Protein AF-A0A2R6CMD4-F1 (afdb_monomer)

Radius of gyration: 15.52 Å; Cα contacts (8 Å, |Δi|>4): 178; chains: 1; bounding box: 36×30×46 Å

Secondary structure (DSSP, 8-state):
--------TT-SSPPP-EEEEETTS-EESS--SS-TTSPPEEEEEEGGGS--EEEEEEEESSPPTTS-SSEEEEEEEEEETTEEEEEEEE-S-S---TT-B-

Solvent-accessible surface area (backbone atoms only — not comparable to full-atom values): 6457 Å² total; per-residue (Å²): 141,79,85,78,88,72,74,70,95,86,61,96,78,64,81,75,64,46,27,27,31,21,74,80,66,52,62,38,56,71,64,59,86,56,38,100,86,71,30,52,71,67,47,78,42,64,48,81,84,48,74,23,32,27,73,43,71,52,72,44,81,79,56,60,92,93,51,69,73,71,35,27,36,34,36,31,40,34,77,55,99,89,39,78,38,55,48,79,47,76,50,96,60,80,90,76,56,73,68,41,77,89

Foldseek 3Di:
DDDDPDDDPDPPDDDFQKWWQFPVRDIEPPDDCADPVRTGTDDIDRCVVFKWFFQDKDWCQPDDPPDDPRWIKTWTWTQDPNDTYIDIDTDPDPPDDGGDID

Nearest PDB structures (foldseek):
  7pyt-assembly1_A  TM=7.918E-01  e=1.110E-02  Geobacter metallireducens GS-15
  3irb-assembly2_B  TM=6.146E-01  e=6.691E-02  Saccharolobus solfataricus
  3irb-assembly1_A  TM=5.555E-01  e=8.375E-02  Saccharolobus solfataricus

Structure (mmCIF, N/CA/C/O backbone):
data_AF-A0A2R6CMD4-F1
#
_entry.id   AF-A0A2R6CMD4-F1
#
loop_
_atom_site.group_PDB
_atom_site.id
_atom_site.type_symbol
_atom_site.label_atom_id
_atom_site.label_alt_id
_atom_site.label_comp_id
_atom_site.label_asym_id
_atom_site.label_entity_id
_atom_site.label_seq_id
_atom_site.pdbx_PDB_ins_code
_atom_site.Cartn_x
_atom_site.Cartn_y
_atom_site.Cartn_z
_atom_site.occupancy
_atom_site.B_iso_or_equiv
_atom_site.auth_seq_id
_atom_site.auth_comp_id
_atom_site.auth_asym_id
_atom_site.auth_atom_id
_atom_site.pdbx_PDB_model_num
ATOM 1 N N . MET A 1 1 ? -12.403 12.988 -27.320 1.00 40.44 1 MET A N 1
ATOM 2 C CA . MET A 1 1 ? -13.469 12.470 -26.442 1.00 40.44 1 MET A CA 1
ATOM 3 C C . MET A 1 1 ? -12.808 11.371 -25.637 1.00 40.44 1 MET A C 1
ATOM 5 O O . MET A 1 1 ? -12.730 10.256 -26.126 1.00 40.44 1 MET A O 1
ATOM 9 N N . SER A 1 2 ? -12.196 11.743 -24.517 1.00 38.09 2 SER A N 1
ATOM 10 C CA . SER A 1 2 ? -11.572 10.811 -23.578 1.00 38.09 2 SER A CA 1
ATOM 11 C C . SER A 1 2 ? -12.378 10.933 -22.297 1.00 38.09 2 SER A C 1
ATOM 13 O O . SER A 1 2 ? -12.614 12.038 -21.805 1.00 38.09 2 SER A O 1
ATOM 15 N N . ASP A 1 3 ? -12.933 9.805 -21.906 1.00 40.62 3 ASP A N 1
ATOM 16 C CA . ASP A 1 3 ? -13.755 9.554 -20.742 1.00 40.62 3 ASP A CA 1
ATOM 17 C C . ASP A 1 3 ? -12.956 9.759 -19.453 1.00 40.62 3 ASP A C 1
ATOM 19 O O . ASP A 1 3 ? -11.794 9.381 -19.332 1.00 40.62 3 ASP A O 1
ATOM 23 N N . GLY A 1 4 ? -13.580 10.459 -18.508 1.00 43.81 4 GLY A N 1
ATOM 24 C CA . GLY A 1 4 ? -12.952 10.861 -17.262 1.00 43.81 4 GLY A CA 1
ATOM 25 C C . GLY A 1 4 ? -12.862 9.717 -16.261 1.00 43.81 4 GLY A C 1
ATOM 26 O O . GLY A 1 4 ? -13.880 9.135 -15.887 1.00 43.81 4 GLY A O 1
ATOM 27 N N . SER A 1 5 ? -11.658 9.492 -15.742 1.00 43.88 5 SER A N 1
ATOM 28 C CA . SER A 1 5 ? -11.455 8.896 -14.426 1.00 43.88 5 SER A CA 1
ATOM 29 C C . SER A 1 5 ? -11.825 9.941 -13.366 1.00 43.88 5 SER A C 1
ATOM 31 O O . SER A 1 5 ? -11.028 10.766 -12.924 1.00 43.88 5 SER A O 1
ATOM 33 N N . GLY A 1 6 ? -13.110 9.991 -13.019 1.00 34.56 6 GLY A N 1
ATOM 34 C CA . GLY A 1 6 ? -13.581 10.812 -11.912 1.00 34.56 6 GLY A CA 1
ATOM 35 C C . GLY A 1 6 ? -13.163 10.176 -10.592 1.00 34.56 6 GLY A C 1
ATOM 36 O O . GLY A 1 6 ? -13.684 9.118 -10.246 1.00 34.56 6 GLY A O 1
ATOM 37 N N . SER A 1 7 ? -12.261 10.826 -9.851 1.00 39.97 7 SER A N 1
ATOM 38 C CA . SER A 1 7 ? -11.962 10.460 -8.464 1.00 39.97 7 SER A CA 1
ATOM 39 C C . SER A 1 7 ? -13.256 10.315 -7.651 1.00 39.97 7 SER A C 1
ATOM 41 O O . SER A 1 7 ? -14.160 11.152 -7.796 1.00 39.97 7 SER A O 1
ATOM 43 N N . PRO A 1 8 ? -13.362 9.306 -6.766 1.00 43.25 8 PRO A N 1
ATOM 44 C CA . PRO A 1 8 ? -14.515 9.169 -5.891 1.00 43.25 8 PRO A CA 1
ATOM 45 C C . PRO A 1 8 ? -14.739 10.450 -5.064 1.00 43.25 8 PRO A C 1
ATOM 47 O O . PRO A 1 8 ? -13.782 11.134 -4.677 1.00 43.25 8 PRO A O 1
ATOM 50 N N . PRO A 1 9 ? -16.004 10.824 -4.802 1.00 33.53 9 PRO A N 1
ATOM 51 C CA . PRO A 1 9 ? -16.334 12.090 -4.164 1.00 33.53 9 PRO A CA 1
ATOM 52 C C . PRO A 1 9 ? -15.835 12.104 -2.714 1.00 33.53 9 PRO A C 1
ATOM 54 O O . PRO A 1 9 ? -16.410 11.462 -1.842 1.00 33.53 9 PRO A O 1
ATOM 57 N N . GLY A 1 10 ? -14.774 12.871 -2.452 1.00 42.38 10 GLY A N 1
ATOM 58 C CA . GLY A 1 10 ? -14.279 13.089 -1.090 1.00 42.38 10 GLY A CA 1
ATOM 59 C C . GLY A 1 10 ? -12.848 13.603 -0.977 1.00 42.38 10 GLY A C 1
ATOM 60 O O . GLY A 1 10 ? -12.538 14.244 0.023 1.00 42.38 10 GLY A O 1
ATOM 61 N N . ILE A 1 11 ? -11.991 13.401 -1.984 1.00 51.09 11 ILE A N 1
ATOM 62 C CA . ILE A 1 11 ? -10.588 13.824 -1.891 1.00 51.09 11 ILE A CA 1
ATOM 63 C C . ILE A 1 11 ? -10.192 14.608 -3.138 1.00 51.09 11 ILE A C 1
ATOM 65 O O . ILE A 1 11 ? -9.774 14.050 -4.144 1.00 51.09 11 ILE A O 1
ATOM 69 N N . LYS A 1 12 ? -10.402 15.926 -3.089 1.00 47.03 12 LYS A N 1
ATOM 70 C CA . LYS A 1 12 ? -10.176 16.817 -4.237 1.00 47.03 12 LYS A CA 1
ATOM 71 C C . LYS A 1 12 ? -8.698 17.171 -4.457 1.00 47.03 12 LYS A C 1
ATOM 73 O O . LYS A 1 12 ? -8.388 17.702 -5.511 1.00 47.03 12 LYS A O 1
ATOM 78 N N . ASP A 1 13 ? -7.817 16.805 -3.518 1.00 56.66 13 ASP A N 1
ATOM 79 C CA . ASP A 1 13 ? -6.390 17.170 -3.518 1.00 56.66 13 ASP A CA 1
ATOM 80 C C . ASP A 1 13 ? -5.462 16.059 -2.967 1.00 56.66 13 ASP A C 1
ATOM 82 O O . ASP A 1 13 ? -4.334 16.344 -2.560 1.00 56.66 13 ASP A O 1
ATOM 86 N N . ALA A 1 14 ? -5.906 14.793 -2.890 1.00 62.91 14 ALA A N 1
ATOM 87 C CA . ALA A 1 14 ? -4.971 13.724 -2.518 1.00 62.91 14 ALA A CA 1
ATOM 88 C C . ALA A 1 14 ? -3.961 13.513 -3.645 1.00 62.91 14 ALA A C 1
ATOM 90 O O . ALA A 1 14 ? -4.360 13.525 -4.814 1.00 62.91 14 ALA A O 1
ATOM 91 N N . PRO A 1 15 ? -2.678 13.278 -3.314 1.00 73.94 15 PRO A N 1
ATOM 92 C CA . PRO A 1 15 ? -1.740 12.792 -4.307 1.00 73.94 15 PRO A CA 1
ATOM 93 C C . PRO A 1 15 ? -2.310 11.516 -4.948 1.00 73.94 15 PRO A C 1
ATOM 95 O O . PRO A 1 15 ? -2.924 10.704 -4.244 1.00 73.94 15 PRO A O 1
ATOM 98 N N . PRO A 1 16 ? -2.154 11.358 -6.270 1.00 86.69 16 PRO A N 1
ATOM 99 C CA . PRO A 1 16 ? -2.689 10.209 -6.980 1.00 86.69 16 PRO A CA 1
ATOM 100 C C . PRO A 1 16 ? -2.082 8.913 -6.427 1.00 86.69 16 PRO A C 1
ATOM 102 O O . PRO A 1 16 ? -0.931 8.890 -5.979 1.00 86.69 16 PRO A O 1
ATOM 105 N N . LEU A 1 17 ? -2.862 7.828 -6.446 1.00 93.75 17 LEU A N 1
ATOM 106 C CA . LEU A 1 17 ? -2.432 6.511 -5.969 1.00 93.75 17 LEU A CA 1
ATOM 107 C C . LEU A 1 17 ? -1.596 5.799 -7.048 1.00 93.75 17 LEU A C 1
ATOM 109 O O . LEU A 1 17 ? -1.930 4.716 -7.520 1.00 93.75 17 LEU A O 1
ATOM 113 N N . GLU A 1 18 ? -0.515 6.451 -7.463 1.00 96.31 18 GLU A N 1
ATOM 114 C CA . GLU A 1 18 ? 0.340 6.025 -8.567 1.00 96.31 18 GLU A CA 1
ATOM 115 C C . GLU A 1 18 ? 1.622 5.374 -8.044 1.00 96.31 18 GLU A C 1
ATOM 117 O O . GLU A 1 18 ? 2.401 5.980 -7.305 1.00 96.31 18 GLU A O 1
ATOM 122 N N . ALA A 1 19 ? 1.857 4.128 -8.444 1.00 97.38 19 ALA A N 1
ATOM 123 C CA . ALA A 1 19 ? 3.151 3.471 -8.332 1.00 97.38 19 ALA A CA 1
ATOM 124 C C . ALA A 1 19 ? 4.019 3.790 -9.558 1.00 97.38 19 ALA A C 1
ATOM 126 O O . ALA A 1 19 ? 3.531 4.269 -10.578 1.00 97.38 19 ALA A O 1
ATOM 127 N N . CYS A 1 20 ? 5.316 3.509 -9.470 1.00 97.94 20 CYS A N 1
ATOM 128 C CA . CYS A 1 20 ? 6.247 3.676 -10.582 1.00 97.94 20 CYS A CA 1
ATOM 129 C C . CYS A 1 20 ? 6.838 2.328 -10.978 1.00 97.94 20 CYS A C 1
ATOM 131 O O . CYS A 1 20 ? 7.392 1.637 -10.119 1.00 97.94 20 CYS A O 1
ATOM 133 N N . ARG A 1 21 ? 6.752 1.980 -12.265 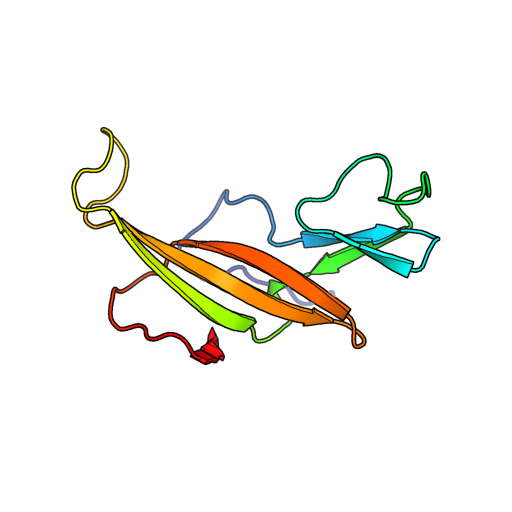1.00 97.94 21 ARG A N 1
ATOM 134 C CA . ARG A 1 21 ? 7.549 0.911 -12.863 1.00 97.94 21 ARG A CA 1
ATOM 135 C C . ARG A 1 21 ? 8.831 1.500 -13.436 1.00 97.94 21 ARG A C 1
ATOM 137 O O . ARG A 1 21 ? 8.813 2.530 -14.107 1.00 97.94 21 ARG A O 1
ATOM 144 N N . TYR A 1 22 ? 9.935 0.808 -13.211 1.00 98.06 22 TYR A N 1
ATOM 145 C CA . TYR A 1 22 ? 11.252 1.166 -13.727 1.00 98.06 22 TYR A CA 1
ATOM 146 C C . TYR A 1 22 ? 11.640 0.304 -14.929 1.00 98.06 22 TYR A C 1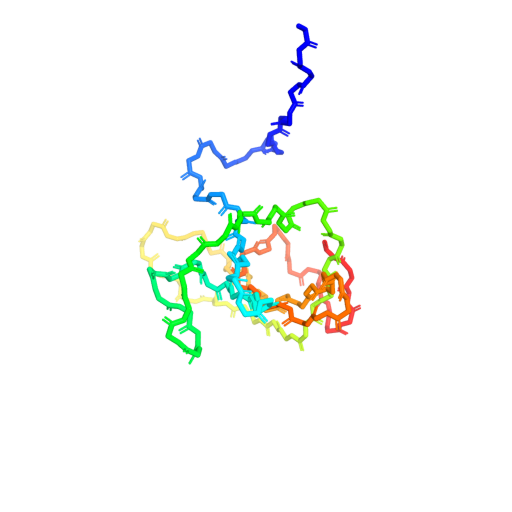
ATOM 148 O O . TYR A 1 22 ? 11.053 -0.752 -15.150 1.00 98.06 22 TYR A O 1
ATOM 156 N N . GLU A 1 23 ? 12.678 0.698 -15.670 1.00 97.31 23 GLU A N 1
ATOM 157 C CA . GLU A 1 23 ? 13.185 -0.083 -16.815 1.00 97.31 23 GLU A CA 1
ATOM 158 C C . GLU A 1 23 ? 13.616 -1.517 -16.448 1.00 97.31 23 GLU A C 1
ATOM 160 O O . GLU A 1 23 ? 13.540 -2.421 -17.276 1.00 97.31 23 GLU A O 1
ATOM 165 N N . SER A 1 24 ? 14.014 -1.752 -15.192 1.00 96.00 24 SER A N 1
ATOM 166 C CA . SER A 1 24 ? 14.292 -3.095 -14.648 1.00 96.00 24 SER A CA 1
ATOM 167 C C . SER A 1 24 ? 13.043 -3.979 -14.526 1.00 96.00 24 SER A C 1
ATOM 169 O O . SER A 1 24 ? 13.145 -5.181 -14.293 1.00 96.00 24 SER A O 1
ATOM 171 N N . GLY A 1 25 ? 11.852 -3.392 -14.644 1.00 96.00 25 GLY A N 1
ATOM 172 C CA . GLY A 1 25 ? 10.571 -4.032 -14.378 1.00 96.00 25 GLY A CA 1
ATOM 173 C C . GLY A 1 25 ? 10.173 -4.029 -12.901 1.00 96.00 25 GLY A C 1
ATOM 174 O O . GLY A 1 25 ? 9.079 -4.482 -12.585 1.00 96.00 25 GLY A O 1
ATOM 175 N N . ALA A 1 26 ? 11.007 -3.525 -11.985 1.00 96.75 26 ALA A N 1
ATOM 176 C CA . ALA A 1 26 ? 10.599 -3.322 -10.596 1.00 96.75 26 ALA A CA 1
ATOM 177 C C . ALA A 1 26 ? 9.451 -2.303 -10.516 1.00 96.75 26 ALA A C 1
ATOM 179 O O . ALA A 1 26 ? 9.437 -1.334 -11.275 1.00 96.75 26 ALA A O 1
ATOM 180 N N . ILE A 1 27 ? 8.528 -2.496 -9.571 1.00 97.81 27 ILE A N 1
ATOM 181 C CA . ILE A 1 27 ? 7.456 -1.540 -9.272 1.00 97.81 27 ILE A CA 1
ATOM 182 C C . ILE A 1 27 ? 7.588 -1.098 -7.817 1.00 97.81 27 ILE A C 1
ATOM 184 O O . ILE A 1 27 ? 7.680 -1.938 -6.920 1.00 97.81 27 ILE A O 1
ATOM 188 N N . THR A 1 28 ? 7.587 0.213 -7.568 1.00 96.62 28 THR A N 1
ATOM 189 C CA . THR A 1 28 ? 7.608 0.759 -6.205 1.00 96.62 28 THR A CA 1
ATOM 190 C C . THR A 1 28 ? 6.478 1.741 -5.965 1.00 96.62 28 THR A C 1
ATOM 192 O O . THR A 1 28 ? 6.051 2.477 -6.853 1.00 96.62 28 THR A O 1
ATOM 195 N N . TYR A 1 29 ? 6.040 1.781 -4.712 1.00 96.44 29 TYR A N 1
ATOM 196 C CA . TYR A 1 29 ? 5.166 2.814 -4.193 1.00 96.44 29 TYR A CA 1
ATOM 197 C C . TYR A 1 29 ? 5.725 3.308 -2.847 1.00 96.44 29 TYR A C 1
ATOM 199 O O . TYR A 1 29 ? 5.997 2.476 -1.975 1.00 96.44 29 TYR A O 1
ATOM 207 N N . PRO A 1 30 ? 5.882 4.626 -2.643 1.00 94.88 30 PRO A N 1
ATOM 208 C CA . PRO A 1 30 ? 5.707 5.693 -3.634 1.00 94.88 30 PRO A CA 1
ATOM 209 C C . PRO A 1 30 ? 6.736 5.648 -4.791 1.00 94.88 30 PRO A C 1
ATOM 211 O O . PRO A 1 30 ? 7.724 4.907 -4.718 1.00 94.88 30 PRO A O 1
ATOM 214 N N . PRO A 1 31 ? 6.531 6.439 -5.861 1.00 94.38 31 PRO A N 1
ATOM 215 C CA . PRO A 1 31 ? 7.528 6.657 -6.904 1.00 94.38 31 PRO A CA 1
ATOM 216 C C . PRO A 1 31 ? 8.814 7.285 -6.357 1.00 94.38 31 PRO A C 1
ATOM 218 O O . PRO A 1 31 ? 8.780 8.269 -5.615 1.00 94.38 31 PRO A O 1
ATOM 221 N N . HIS A 1 32 ? 9.959 6.764 -6.787 1.00 94.31 32 HIS A N 1
ATOM 222 C CA . HIS A 1 32 ? 11.280 7.345 -6.538 1.00 94.31 32 HIS A CA 1
ATOM 223 C C . HIS A 1 32 ? 11.984 7.737 -7.847 1.00 94.31 32 HIS A C 1
ATOM 225 O O . HIS A 1 32 ? 11.792 7.060 -8.857 1.00 94.31 32 HIS A O 1
ATOM 231 N N . PRO A 1 33 ? 12.852 8.770 -7.847 1.00 95.44 33 PRO A N 1
ATOM 232 C CA . PRO A 1 33 ? 13.607 9.168 -9.041 1.00 95.44 33 PRO A CA 1
ATOM 233 C C . PRO A 1 33 ? 14.555 8.092 -9.586 1.00 95.44 33 PRO A C 1
ATOM 235 O O . PRO A 1 33 ? 14.907 8.131 -10.757 1.00 95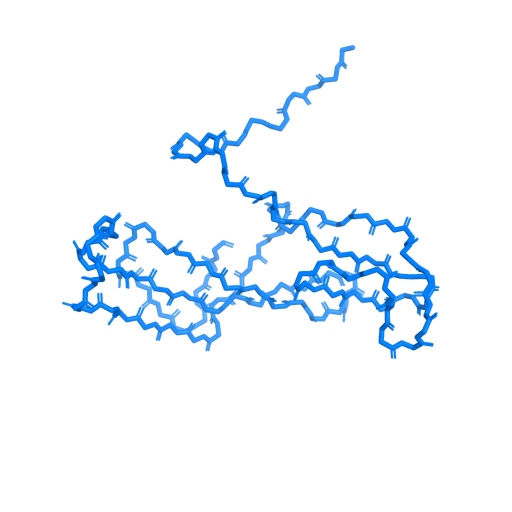.44 33 PRO A O 1
ATOM 238 N N . VAL A 1 34 ? 14.988 7.157 -8.736 1.00 96.56 34 VAL A N 1
ATOM 239 C CA . VAL A 1 34 ? 15.889 6.055 -9.087 1.00 96.56 34 VAL A CA 1
ATOM 240 C C . VAL A 1 34 ? 15.329 4.777 -8.477 1.00 96.56 34 VAL A C 1
ATOM 242 O O . VAL A 1 34 ? 15.008 4.754 -7.286 1.00 96.56 34 VAL A O 1
ATOM 245 N N . GLY A 1 35 ? 15.188 3.737 -9.298 1.00 94.38 35 GLY A N 1
ATOM 246 C CA . GLY A 1 35 ? 14.641 2.452 -8.878 1.00 94.38 35 GLY A CA 1
ATOM 247 C C . GLY A 1 35 ? 15.609 1.638 -8.011 1.00 94.38 35 GLY A C 1
ATOM 248 O O . GLY A 1 35 ? 16.788 1.981 -7.900 1.00 94.38 35 GLY A O 1
ATOM 249 N N . PRO A 1 36 ? 15.146 0.520 -7.425 1.00 93.81 36 PRO A N 1
ATOM 250 C CA . PRO A 1 36 ? 15.951 -0.317 -6.528 1.00 93.81 36 PRO A CA 1
ATOM 251 C C . PRO A 1 36 ? 17.283 -0.800 -7.121 1.00 93.81 36 PRO A C 1
ATOM 253 O O . PRO A 1 36 ? 18.257 -0.961 -6.391 1.00 93.81 36 PRO A O 1
ATOM 256 N N . GLU A 1 37 ? 17.337 -1.000 -8.440 1.00 94.31 37 GLU A N 1
ATOM 257 C CA . GLU A 1 37 ? 18.533 -1.454 -9.164 1.00 94.31 37 GLU A CA 1
ATOM 258 C C . GLU A 1 37 ? 19.323 -0.311 -9.825 1.00 94.31 37 GLU A C 1
ATOM 260 O O . GLU A 1 37 ? 20.194 -0.548 -10.657 1.00 94.31 37 GLU A O 1
ATOM 265 N N . GLY A 1 38 ? 19.025 0.947 -9.488 1.00 95.81 38 GLY A N 1
ATOM 266 C CA . GLY A 1 38 ? 19.629 2.108 -10.149 1.00 95.81 38 GLY A CA 1
ATOM 267 C C . GLY A 1 38 ? 18.998 2.461 -11.502 1.00 95.81 38 GLY A C 1
ATOM 268 O O . GLY A 1 38 ? 19.502 3.344 -12.186 1.00 95.81 38 GLY A O 1
ATOM 269 N N . SER A 1 39 ? 17.914 1.782 -11.888 1.00 97.38 39 SER A N 1
ATOM 270 C CA . SER A 1 39 ? 17.205 1.977 -13.158 1.00 97.38 39 SER A CA 1
ATOM 271 C C . SER A 1 39 ? 16.348 3.246 -13.179 1.00 97.38 39 SER A C 1
ATOM 273 O O . SER A 1 39 ? 15.807 3.649 -12.143 1.00 97.38 39 SER A O 1
ATOM 275 N N . GLU A 1 40 ? 16.163 3.824 -14.367 1.00 96.44 40 GLU A N 1
ATOM 276 C CA . GLU A 1 40 ? 15.309 4.997 -14.581 1.00 96.44 40 GLU A CA 1
ATOM 277 C C . GLU A 1 40 ? 13.805 4.646 -14.499 1.00 96.44 40 GLU A C 1
ATOM 279 O O . GLU A 1 40 ? 13.419 3.495 -14.750 1.00 96.44 40 GLU A O 1
ATOM 284 N N . PRO A 1 41 ? 12.938 5.600 -14.101 1.00 97.38 41 PRO A N 1
ATOM 285 C CA . PRO A 1 41 ? 11.483 5.466 -14.196 1.00 97.38 41 PRO A CA 1
ATOM 286 C C . PRO A 1 41 ? 11.028 5.246 -15.644 1.00 97.38 41 PRO A C 1
ATOM 288 O O . PRO A 1 41 ? 11.455 5.977 -16.534 1.00 97.38 41 PRO A O 1
ATOM 291 N N . ALA A 1 42 ? 10.123 4.295 -15.871 1.00 97.44 42 ALA A N 1
ATOM 292 C CA . ALA A 1 42 ? 9.593 3.979 -17.197 1.00 97.44 42 ALA A CA 1
ATOM 293 C C . ALA A 1 42 ? 8.119 4.387 -17.351 1.00 97.44 42 ALA A C 1
ATOM 295 O O . ALA A 1 42 ? 7.762 5.054 -18.321 1.00 97.44 42 ALA A O 1
ATOM 296 N N . GLU A 1 43 ? 7.262 4.020 -16.394 1.00 96.50 43 GLU A N 1
ATOM 297 C CA . GLU A 1 43 ? 5.828 4.332 -16.439 1.00 96.50 43 GLU A CA 1
ATOM 298 C C . GLU A 1 43 ? 5.212 4.477 -15.043 1.00 96.50 43 GLU A C 1
ATOM 300 O O . GLU A 1 43 ? 5.698 3.908 -14.062 1.00 96.50 43 GLU A O 1
ATOM 305 N N . LEU A 1 44 ? 4.115 5.233 -14.964 1.00 96.94 44 LEU A N 1
ATOM 306 C CA . LEU A 1 44 ? 3.266 5.292 -13.778 1.00 96.94 44 LEU A CA 1
ATOM 307 C C . LEU A 1 44 ? 2.164 4.238 -13.885 1.00 96.94 44 LEU A C 1
ATOM 309 O O . LEU A 1 44 ? 1.574 4.048 -14.947 1.00 96.94 44 LEU A O 1
ATOM 313 N N . VAL A 1 45 ? 1.880 3.577 -12.768 1.00 97.25 45 VAL A N 1
ATOM 314 C CA . VAL A 1 45 ? 0.835 2.563 -12.638 1.00 97.25 45 VAL A CA 1
ATOM 315 C C . VAL A 1 45 ? -0.217 3.076 -11.665 1.00 97.25 45 VAL A C 1
ATOM 317 O O . VAL A 1 45 ? 0.078 3.281 -10.488 1.00 97.25 45 VAL A O 1
ATOM 320 N N . ASP A 1 46 ? -1.448 3.246 -12.139 1.00 95.94 46 ASP A N 1
ATOM 321 C CA . ASP A 1 46 ? -2.583 3.630 -11.299 1.00 95.94 46 ASP A CA 1
ATOM 322 C C . ASP A 1 46 ? -3.063 2.437 -10.455 1.00 95.94 46 ASP A C 1
ATOM 324 O O . ASP A 1 46 ? -3.707 1.508 -10.955 1.00 95.94 46 ASP A O 1
ATOM 328 N N . LEU A 1 47 ? -2.755 2.445 -9.155 1.00 96.38 47 LEU A N 1
ATOM 329 C CA . LEU A 1 47 ? -3.193 1.386 -8.245 1.00 96.38 47 LEU A CA 1
ATOM 330 C C . LEU A 1 47 ? -4.696 1.463 -7.952 1.00 96.38 47 LEU A C 1
ATOM 332 O O . LEU A 1 47 ? -5.263 0.459 -7.542 1.00 96.38 47 LEU A O 1
ATOM 336 N N . SER A 1 48 ? -5.365 2.599 -8.186 1.00 93.81 48 SER A N 1
ATOM 337 C CA . SER A 1 48 ? -6.819 2.705 -7.980 1.00 93.81 48 SER A CA 1
ATOM 338 C C . SER A 1 48 ? -7.627 1.895 -8.999 1.00 93.81 48 SER A C 1
ATOM 340 O O . SER A 1 48 ? -8.787 1.568 -8.755 1.00 93.81 48 SER A O 1
ATOM 342 N N . ALA A 1 49 ? -6.996 1.505 -10.111 1.00 94.38 49 ALA A N 1
ATOM 343 C CA . ALA A 1 49 ? -7.552 0.571 -11.086 1.00 94.38 49 ALA A CA 1
ATOM 344 C C . ALA A 1 49 ? -7.465 -0.908 -10.645 1.00 94.38 49 ALA A C 1
ATOM 346 O O . ALA A 1 49 ? -7.906 -1.787 -11.386 1.00 94.38 49 ALA A O 1
ATOM 347 N N . HIS A 1 50 ? -6.889 -1.195 -9.472 1.00 95.50 50 HIS A N 1
ATOM 348 C CA . HIS A 1 50 ? -6.648 -2.544 -8.965 1.00 95.50 50 HIS A CA 1
ATOM 349 C C . HIS A 1 50 ? -7.366 -2.751 -7.628 1.00 95.50 50 HIS A C 1
ATOM 351 O O . HIS A 1 50 ? -7.352 -1.874 -6.770 1.00 95.50 50 HIS A O 1
ATOM 357 N N . THR A 1 51 ? -7.937 -3.939 -7.422 1.00 96.56 51 THR A N 1
ATOM 358 C CA . THR A 1 51 ? -8.442 -4.345 -6.103 1.00 96.56 51 THR A CA 1
ATOM 359 C C . THR A 1 51 ? -7.271 -4.709 -5.197 1.00 96.56 51 THR A C 1
ATOM 361 O O . THR A 1 51 ? -6.402 -5.501 -5.575 1.00 96.56 51 THR A O 1
ATOM 364 N N . GLY A 1 52 ? -7.231 -4.113 -4.008 1.00 97.19 52 GLY A N 1
ATOM 365 C CA . GLY A 1 52 ? -6.212 -4.374 -3.002 1.00 97.19 52 GLY A CA 1
ATOM 366 C C . GLY A 1 52 ? -6.704 -5.313 -1.906 1.00 97.19 52 GLY A C 1
ATOM 367 O O . GLY A 1 52 ? -7.898 -5.476 -1.701 1.00 97.19 52 GLY A O 1
ATOM 368 N N . THR A 1 53 ? -5.781 -5.912 -1.157 1.00 98.50 53 THR A N 1
ATOM 369 C CA . THR A 1 53 ? -6.079 -6.719 0.035 1.00 98.50 53 THR A CA 1
ATOM 370 C C . THR A 1 53 ? -5.467 -6.075 1.271 1.00 98.50 53 THR A C 1
ATOM 372 O O . THR A 1 53 ? -4.261 -5.804 1.302 1.00 98.50 53 THR A O 1
ATOM 375 N N . VAL A 1 54 ? -6.251 -5.878 2.326 1.00 98.38 54 VAL A N 1
ATOM 376 C CA . VAL A 1 54 ? -5.744 -5.395 3.614 1.00 98.38 54 VAL A CA 1
ATOM 377 C C . VAL A 1 54 ? -4.845 -6.456 4.241 1.00 98.38 54 VAL A C 1
ATOM 379 O O . VAL A 1 54 ? -5.283 -7.560 4.551 1.00 98.38 54 VAL A O 1
ATOM 382 N N . ILE A 1 55 ? -3.571 -6.128 4.464 1.00 98.44 55 ILE A N 1
ATOM 383 C CA . ILE A 1 55 ? -2.626 -7.052 5.116 1.00 98.44 55 ILE A CA 1
ATOM 384 C C . ILE A 1 55 ? -2.474 -6.777 6.612 1.00 98.44 55 ILE A C 1
ATOM 386 O O . ILE A 1 55 ? -2.152 -7.681 7.379 1.00 98.44 55 ILE A O 1
ATOM 390 N N . THR A 1 56 ? -2.690 -5.534 7.036 1.00 98.44 56 THR A N 1
ATOM 391 C CA . THR A 1 56 ? -2.757 -5.135 8.444 1.00 98.44 56 THR A CA 1
ATOM 392 C C . THR A 1 56 ? -3.417 -3.768 8.554 1.00 98.44 56 THR A C 1
ATOM 394 O O . THR A 1 56 ? -3.373 -2.978 7.607 1.00 98.44 56 THR A O 1
ATOM 397 N N . TRP A 1 57 ? -4.006 -3.478 9.708 1.00 98.25 57 TRP A N 1
ATOM 398 C CA . TRP A 1 57 ? -4.700 -2.225 9.960 1.00 98.25 57 TRP A CA 1
ATOM 399 C C . TRP A 1 57 ? -4.581 -1.805 11.426 1.00 98.25 57 TRP A C 1
ATOM 401 O O . TRP A 1 57 ? -4.189 -2.582 12.298 1.00 98.25 57 TRP A O 1
ATOM 411 N N . THR A 1 58 ? -4.878 -0.538 11.694 1.00 96.62 58 THR A N 1
ATOM 412 C CA . THR A 1 58 ? -4.924 0.008 13.049 1.00 96.62 58 THR A CA 1
ATOM 413 C C . THR A 1 58 ? -5.896 1.177 13.141 1.00 96.62 58 THR A C 1
ATOM 415 O O . THR A 1 58 ? -6.227 1.816 12.141 1.00 96.62 58 THR A O 1
ATOM 418 N N . THR A 1 59 ? -6.332 1.483 14.362 1.00 9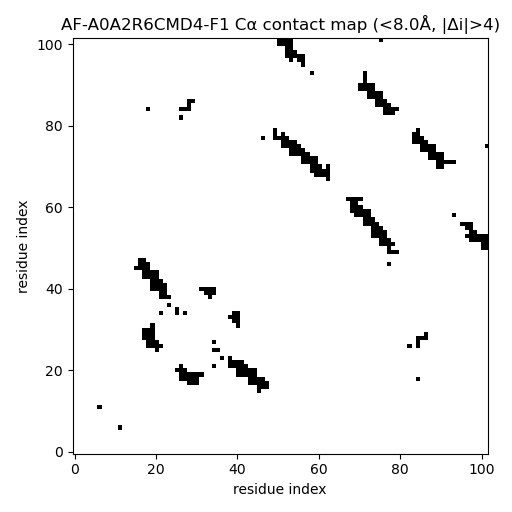5.06 59 THR A N 1
ATOM 419 C CA . THR A 1 59 ? -7.113 2.684 14.667 1.00 95.06 59 THR A CA 1
ATOM 420 C C . THR A 1 59 ? -6.309 3.600 15.574 1.00 95.06 59 THR A C 1
ATOM 422 O O . THR A 1 59 ? -6.019 3.259 16.720 1.00 95.06 59 THR A O 1
ATOM 425 N N . ALA A 1 60 ? -5.982 4.791 15.080 1.00 92.31 60 ALA A N 1
ATOM 426 C CA . ALA A 1 60 ? -5.438 5.857 15.905 1.00 92.31 60 ALA A CA 1
ATOM 427 C C . ALA A 1 60 ? -6.590 6.597 16.602 1.00 92.31 60 ALA A C 1
ATOM 429 O O . ALA A 1 60 ? -7.385 7.287 15.961 1.00 92.31 60 ALA A O 1
ATOM 430 N N . THR A 1 61 ? -6.673 6.442 17.924 1.00 90.94 61 THR A N 1
ATOM 431 C CA . THR A 1 61 ? -7.713 7.043 18.781 1.00 90.94 61 THR A CA 1
ATOM 432 C C . THR A 1 61 ? -7.271 8.333 19.465 1.00 90.94 61 THR A C 1
ATOM 434 O O . THR A 1 61 ? -8.030 8.890 20.237 1.00 90.94 61 THR A O 1
ATOM 437 N N . ALA A 1 62 ? -6.026 8.763 19.269 1.00 90.38 62 ALA A N 1
ATOM 438 C CA . ALA A 1 62 ? -5.507 10.020 19.797 1.00 90.38 62 ALA A CA 1
ATOM 439 C C . ALA A 1 62 ? -4.848 10.759 18.637 1.00 90.38 62 ALA A C 1
ATOM 441 O O . ALA A 1 62 ? -3.649 10.617 18.384 1.00 90.38 62 ALA A O 1
ATOM 442 N N . THR A 1 63 ? -5.664 11.455 17.856 1.00 82.62 63 THR A N 1
ATOM 443 C CA . THR A 1 63 ? -5.210 12.051 16.601 1.00 82.62 63 THR A CA 1
ATOM 444 C C . THR A 1 63 ? -4.702 13.481 16.814 1.00 82.62 63 THR A C 1
ATOM 446 O O . THR A 1 63 ? -5.223 14.209 17.662 1.00 82.62 63 THR A O 1
ATOM 449 N N . PRO A 1 64 ? -3.653 13.918 16.089 1.00 82.25 64 PRO A N 1
ATOM 450 C CA . PRO A 1 64 ? -3.208 15.306 16.148 1.00 82.25 64 PRO A CA 1
ATOM 451 C C . PRO A 1 64 ? -4.321 16.283 15.730 1.00 82.25 64 PRO A C 1
ATOM 453 O O . PRO A 1 64 ? -5.183 15.919 14.926 1.00 82.25 64 PRO A O 1
ATOM 456 N N . PRO A 1 65 ? -4.285 17.547 16.193 1.00 84.88 65 PRO A N 1
ATOM 457 C CA . PRO A 1 65 ? -5.233 18.565 15.752 1.00 84.88 65 PRO A CA 1
ATOM 458 C C . PRO A 1 65 ? -5.312 18.656 14.222 1.00 84.88 65 PRO A C 1
ATOM 460 O O . 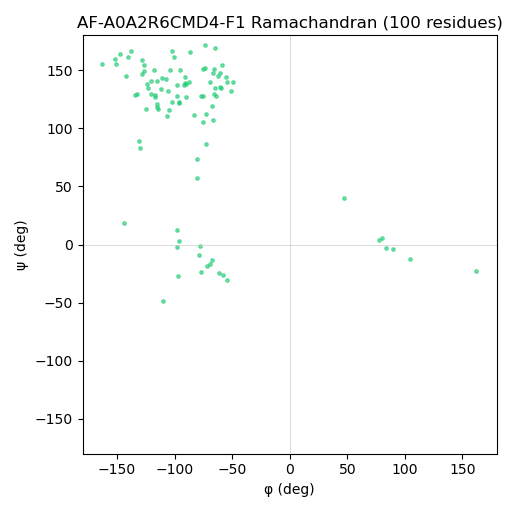PRO A 1 65 ? -4.288 18.733 13.546 1.00 84.88 65 PRO A O 1
ATOM 463 N N . GLY A 1 66 ? -6.532 18.667 13.682 1.00 80.50 66 GLY A N 1
ATOM 464 C CA . GLY A 1 66 ? -6.781 18.729 12.236 1.00 80.50 66 GLY A CA 1
ATOM 465 C C . GLY A 1 66 ? -6.876 17.369 11.537 1.00 80.50 66 GLY A C 1
ATOM 466 O O . GLY A 1 66 ? -7.210 17.329 10.356 1.00 80.50 66 GLY A O 1
ATOM 467 N N . VAL A 1 67 ? -6.650 16.262 12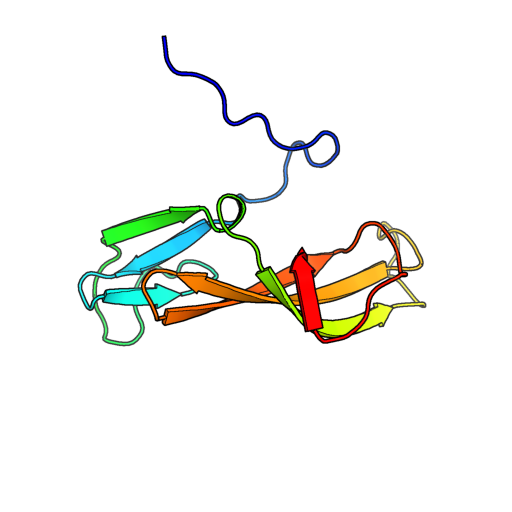.249 1.00 83.12 67 VAL A N 1
ATOM 468 C CA . VAL A 1 67 ? -6.910 14.905 11.754 1.00 83.12 67 VAL A CA 1
ATOM 469 C C . VAL A 1 67 ? -8.268 14.437 12.280 1.00 83.12 67 VAL A C 1
ATOM 471 O O . VAL A 1 67 ? -8.616 14.684 13.432 1.00 83.12 67 VAL A O 1
ATOM 474 N N . ARG A 1 68 ? -9.070 13.790 11.426 1.00 81.19 68 ARG A N 1
ATOM 475 C CA . ARG A 1 68 ? -10.358 13.217 11.840 1.00 81.19 68 ARG A CA 1
ATOM 476 C C . ARG A 1 68 ? -10.119 12.080 12.836 1.00 81.19 68 ARG A C 1
ATOM 478 O O . ARG A 1 68 ? -9.362 11.164 12.535 1.00 81.19 68 ARG A O 1
ATOM 485 N N . GLU A 1 69 ? -10.816 12.118 13.968 1.00 84.94 69 GLU A N 1
ATOM 486 C CA . GLU A 1 69 ? -10.791 11.064 14.984 1.00 84.94 69 GLU A CA 1
ATOM 487 C C . GLU A 1 69 ? -12.103 10.259 14.991 1.00 84.94 69 GLU A C 1
ATOM 489 O O . GLU A 1 69 ? -13.173 10.863 14.848 1.00 84.94 69 GLU A O 1
ATOM 494 N N . PRO A 1 70 ? -12.060 8.927 15.199 1.00 89.25 70 PRO A N 1
ATOM 495 C CA . PRO A 1 70 ? -10.879 8.060 15.104 1.00 89.25 70 PRO A CA 1
ATOM 496 C C . PRO A 1 70 ? -10.346 7.978 13.662 1.00 89.25 70 PRO A C 1
ATOM 498 O O . PRO A 1 70 ? -11.108 8.121 12.705 1.00 89.25 70 PRO A O 1
ATOM 501 N N . ASN A 1 71 ? -9.037 7.751 13.505 1.00 91.12 71 ASN A N 1
ATOM 502 C CA . ASN A 1 71 ? -8.404 7.598 12.192 1.00 91.12 71 ASN A CA 1
ATOM 503 C C . ASN A 1 71 ? -8.035 6.131 11.941 1.00 91.12 71 ASN A C 1
ATOM 505 O O . ASN A 1 71 ? -7.132 5.597 12.590 1.00 91.12 71 ASN A O 1
ATOM 509 N N . HIS A 1 72 ? -8.730 5.493 11.003 1.00 94.56 72 HIS A N 1
ATOM 510 C CA . HIS A 1 72 ? -8.493 4.107 10.606 1.00 94.56 72 HIS A CA 1
ATOM 511 C C . HIS A 1 72 ? -7.467 4.059 9.472 1.00 94.56 72 HIS A C 1
ATOM 513 O O . HIS A 1 72 ? -7.624 4.734 8.454 1.00 94.56 72 HIS A O 1
ATOM 519 N N . LEU A 1 73 ? -6.411 3.270 9.652 1.00 95.06 73 LEU A N 1
ATOM 520 C CA . LEU A 1 73 ? -5.298 3.151 8.716 1.00 95.06 73 LEU A CA 1
ATOM 521 C C . LEU A 1 73 ? -5.112 1.695 8.318 1.00 95.06 73 LEU A C 1
ATOM 523 O O . LEU A 1 73 ? -5.118 0.818 9.180 1.00 95.06 73 LEU A O 1
A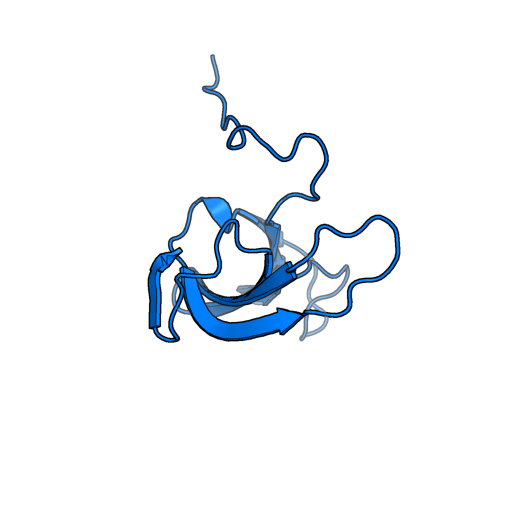TOM 527 N N . ALA A 1 74 ? -4.868 1.456 7.035 1.00 97.69 74 ALA A N 1
ATOM 528 C CA . ALA A 1 74 ? -4.562 0.135 6.509 1.00 97.69 74 ALA A CA 1
ATOM 529 C C . ALA A 1 74 ? -3.282 0.152 5.679 1.00 97.69 74 ALA A C 1
ATOM 531 O O . ALA A 1 74 ? -2.978 1.120 4.980 1.00 97.69 74 ALA A O 1
ATOM 532 N N . VAL A 1 75 ? -2.557 -0.962 5.740 1.00 98.19 75 VAL A N 1
ATOM 533 C CA . VAL A 1 75 ? -1.575 -1.329 4.726 1.00 98.19 75 VAL A CA 1
ATOM 534 C C . VAL A 1 75 ? -2.276 -2.271 3.758 1.00 98.19 75 VAL A C 1
ATOM 536 O O . VAL A 1 75 ? -2.770 -3.327 4.159 1.00 98.19 75 VAL A O 1
ATOM 539 N N . VAL A 1 76 ? -2.302 -1.889 2.489 1.00 98.50 76 VAL A N 1
ATOM 540 C CA . VAL A 1 76 ? -2.986 -2.608 1.417 1.00 98.50 76 VAL A CA 1
ATOM 541 C C . VAL A 1 76 ?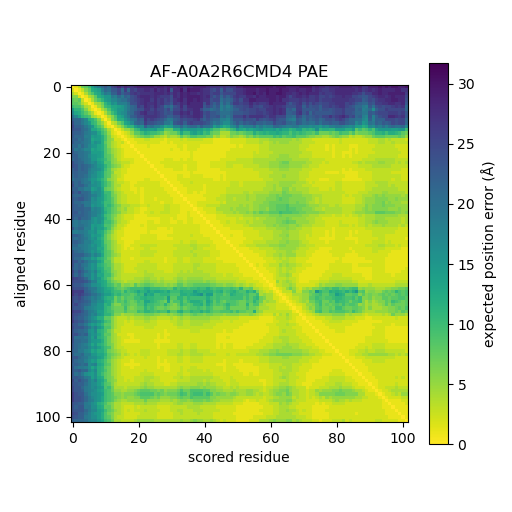 -1.946 -3.183 0.467 1.00 98.50 76 VAL A C 1
ATOM 543 O O . VAL A 1 76 ? -0.985 -2.507 0.098 1.00 98.50 76 VAL A O 1
ATOM 546 N N . LYS A 1 77 ? -2.120 -4.450 0.102 1.00 98.50 77 LYS A N 1
ATOM 547 C CA . LYS A 1 77 ? -1.335 -5.171 -0.897 1.00 98.50 77 LYS A CA 1
ATOM 548 C C . LYS A 1 77 ? -2.089 -5.154 -2.224 1.00 98.50 77 LYS A C 1
ATOM 550 O O . LYS A 1 77 ? -3.223 -5.603 -2.272 1.00 98.50 77 LYS A O 1
ATOM 555 N N . PHE A 1 78 ? -1.420 -4.742 -3.288 1.00 98.38 78 PHE A N 1
ATOM 556 C CA . PHE A 1 78 ? -1.884 -4.851 -4.666 1.00 98.38 78 PHE A CA 1
ATOM 557 C C . PHE A 1 78 ? -1.030 -5.880 -5.405 1.00 98.38 78 PHE A C 1
ATOM 559 O O . PHE A 1 78 ? 0.179 -5.979 -5.165 1.00 98.38 78 PHE A O 1
ATOM 566 N N . GLU A 1 79 ? -1.657 -6.642 -6.295 1.00 97.44 79 GLU A N 1
ATOM 567 C CA . GLU A 1 79 ? -0.961 -7.487 -7.263 1.00 97.44 79 GLU A CA 1
ATOM 568 C C . GLU A 1 79 ? -1.036 -6.818 -8.635 1.00 97.44 79 GLU A C 1
ATOM 570 O O . GLU A 1 79 ? -2.118 -6.640 -9.187 1.00 97.44 79 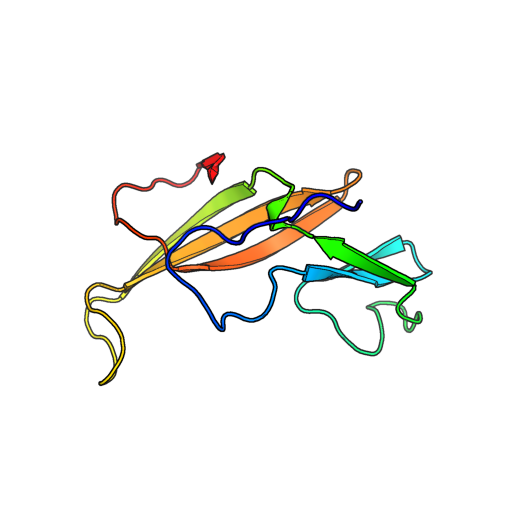GLU A O 1
ATOM 575 N N . VAL A 1 80 ? 0.120 -6.424 -9.167 1.00 96.94 80 VAL A N 1
ATOM 576 C CA . VAL A 1 80 ? 0.255 -5.750 -10.463 1.00 96.94 80 VAL A CA 1
ATOM 577 C C . VAL A 1 80 ? 1.235 -6.564 -11.293 1.00 96.94 80 VAL A C 1
ATOM 579 O O . VAL A 1 80 ? 2.386 -6.721 -10.893 1.00 96.94 80 VAL A O 1
ATOM 582 N N . ASP A 1 81 ? 0.783 -7.126 -12.413 1.00 94.06 81 ASP A N 1
ATOM 583 C CA . ASP A 1 81 ? 1.598 -7.961 -13.311 1.00 94.06 81 ASP A CA 1
ATOM 584 C C . ASP A 1 81 ? 2.427 -9.045 -12.594 1.00 94.06 81 ASP A C 1
ATOM 586 O O . ASP A 1 81 ? 3.586 -9.307 -12.916 1.00 94.06 81 ASP A O 1
ATOM 590 N N . GLY A 1 82 ? 1.832 -9.682 -11.579 1.00 94.62 82 GLY A N 1
ATOM 591 C CA . GLY A 1 82 ? 2.476 -10.733 -10.782 1.00 94.62 82 GLY A CA 1
ATOM 592 C C . GLY A 1 82 ? 3.474 -10.232 -9.730 1.00 94.62 82 GLY A C 1
ATOM 593 O O . GLY A 1 82 ? 4.098 -11.045 -9.047 1.00 94.62 82 GLY A O 1
ATOM 594 N N . GLN A 1 83 ? 3.621 -8.917 -9.563 1.00 97.00 83 GLN A N 1
ATOM 595 C CA . GLN A 1 83 ? 4.440 -8.291 -8.528 1.00 97.00 83 GLN A CA 1
ATOM 596 C C . GLN A 1 83 ? 3.571 -7.729 -7.404 1.00 97.00 83 GLN A C 1
ATOM 598 O O . GLN A 1 83 ? 2.429 -7.318 -7.602 1.00 97.00 83 GLN A O 1
ATOM 603 N N . VAL A 1 84 ? 4.133 -7.700 -6.197 1.00 97.56 84 VAL A N 1
ATOM 604 C CA . VAL A 1 84 ? 3.451 -7.177 -5.012 1.00 97.56 84 VAL A CA 1
ATOM 605 C C . VAL A 1 84 ? 3.848 -5.727 -4.774 1.00 97.56 84 VAL A C 1
ATOM 607 O O . VAL A 1 84 ? 5.019 -5.439 -4.534 1.00 97.56 84 VAL A O 1
ATOM 610 N N . VAL A 1 85 ? 2.855 -4.841 -4.734 1.00 98.00 85 VAL A N 1
ATOM 611 C CA . VAL A 1 85 ? 3.006 -3.428 -4.360 1.00 98.00 85 VAL A CA 1
ATOM 612 C C . VAL A 1 85 ? 2.223 -3.174 -3.076 1.00 98.00 85 VAL A C 1
ATOM 614 O O . VAL A 1 85 ? 1.145 -3.731 -2.884 1.00 98.00 85 VAL A O 1
ATOM 617 N N . ARG A 1 86 ? 2.759 -2.371 -2.151 1.00 97.75 86 ARG A N 1
ATOM 618 C CA . ARG A 1 86 ? 2.078 -2.048 -0.889 1.00 97.75 86 ARG A CA 1
ATOM 619 C C . ARG A 1 86 ? 1.912 -0.549 -0.735 1.00 97.75 86 ARG A C 1
ATOM 621 O O . ARG A 1 86 ? 2.875 0.189 -0.913 1.00 97.75 86 ARG A O 1
ATOM 628 N N . ALA A 1 87 ? 0.720 -0.129 -0.334 1.00 97.38 87 ALA A N 1
ATOM 629 C CA . ALA A 1 87 ? 0.411 1.258 -0.024 1.00 97.38 87 ALA A CA 1
ATOM 630 C C . ALA A 1 87 ? -0.194 1.377 1.377 1.00 97.38 87 ALA A C 1
ATOM 632 O O . ALA A 1 87 ? -0.781 0.430 1.900 1.00 97.38 87 ALA A O 1
ATOM 633 N N . ILE A 1 88 ? -0.039 2.551 1.984 1.00 96.06 88 ILE A N 1
ATOM 634 C CA . ILE A 1 88 ? -0.720 2.915 3.228 1.00 96.06 88 ILE A CA 1
ATOM 635 C C . ILE A 1 88 ? -1.824 3.903 2.875 1.00 96.06 88 ILE A C 1
ATOM 637 O O . ILE A 1 88 ? -1.568 4.873 2.162 1.00 96.06 88 ILE A O 1
ATOM 641 N N . GLY A 1 89 ? -3.026 3.661 3.392 1.00 92.19 89 GLY A N 1
ATOM 642 C CA . GLY A 1 89 ? -4.197 4.499 3.160 1.00 92.19 89 GLY A CA 1
ATOM 643 C C . GLY A 1 89 ? -5.052 4.679 4.411 1.00 92.19 89 GLY A C 1
ATOM 644 O O . GLY A 1 89 ? -4.955 3.911 5.372 1.00 92.19 89 GLY A O 1
ATOM 645 N N . GLN A 1 90 ? -5.887 5.718 4.388 1.00 92.88 90 GLN A N 1
ATOM 646 C CA . GLN A 1 90 ? -6.950 5.921 5.371 1.00 92.88 90 GLN A CA 1
ATOM 647 C C . GLN A 1 90 ? -8.215 5.194 4.922 1.00 92.88 90 GLN A C 1
ATOM 649 O O . GLN A 1 90 ? -8.572 5.244 3.746 1.00 92.88 90 GLN A O 1
ATOM 654 N N . LEU A 1 91 ? -8.912 4.570 5.867 1.00 91.81 91 LEU A N 1
ATOM 655 C CA . LEU A 1 91 ? -10.209 3.946 5.630 1.00 91.81 91 LEU A CA 1
ATOM 656 C C . LEU A 1 91 ? -11.341 4.906 5.999 1.00 91.81 91 LEU A C 1
ATOM 658 O O . LEU A 1 91 ? -11.220 5.736 6.904 1.00 91.81 91 LEU A O 1
ATOM 662 N N . THR A 1 92 ? -12.475 4.777 5.315 1.00 89.12 92 THR A N 1
ATOM 663 C CA . THR A 1 92 ? -13.669 5.588 5.592 1.00 89.12 92 THR A CA 1
ATOM 664 C C . THR A 1 92 ? -14.438 5.123 6.830 1.00 89.12 92 THR A C 1
ATOM 666 O O . THR A 1 92 ? -15.166 5.922 7.425 1.00 89.12 92 THR A O 1
ATOM 669 N N . THR A 1 93 ? -14.282 3.851 7.206 1.00 89.25 93 THR A N 1
ATOM 670 C CA . THR A 1 93 ? -14.921 3.180 8.348 1.00 89.25 93 THR A CA 1
ATOM 671 C C . THR A 1 93 ? -13.908 2.285 9.072 1.00 89.25 93 THR A C 1
ATOM 673 O O . THR A 1 93 ? -12.818 2.031 8.562 1.00 89.25 93 THR A O 1
ATOM 676 N N . GLY A 1 94 ? -14.259 1.841 10.281 1.00 88.31 94 GLY A N 1
ATOM 677 C CA . GLY A 1 94 ? -13.473 0.880 11.065 1.00 88.31 94 GLY A CA 1
ATOM 678 C C . GLY A 1 94 ? -13.936 -0.570 10.920 1.00 88.31 94 GLY A C 1
ATOM 679 O O . GLY A 1 94 ? -13.402 -1.435 11.603 1.00 88.31 94 GLY A O 1
ATOM 680 N N . ASP A 1 95 ? -14.931 -0.822 10.067 1.00 92.44 95 ASP A N 1
ATOM 681 C CA . ASP A 1 95 ? -15.449 -2.158 9.767 1.00 92.44 95 ASP A CA 1
ATOM 682 C C . ASP A 1 95 ? -14.521 -2.832 8.745 1.00 92.44 95 ASP A C 1
ATOM 684 O O . ASP A 1 95 ? -14.829 -2.874 7.555 1.00 92.44 95 ASP A O 1
ATOM 688 N N . ILE A 1 96 ? -13.339 -3.255 9.200 1.00 95.69 96 ILE A N 1
ATOM 689 C CA . ILE A 1 96 ? -12.295 -3.851 8.362 1.00 95.69 96 ILE A CA 1
ATOM 690 C C . ILE A 1 96 ? -11.581 -4.981 9.102 1.00 95.69 96 ILE A C 1
ATOM 692 O O . ILE A 1 96 ? -11.317 -4.890 10.300 1.00 95.69 96 ILE A O 1
ATOM 696 N N . GLU A 1 97 ? -11.193 -6.009 8.364 1.00 97.06 97 GLU A N 1
ATOM 697 C CA . GLU A 1 97 ? -10.372 -7.110 8.838 1.00 97.06 97 GLU A CA 1
ATOM 698 C C . GLU A 1 97 ? -9.167 -7.341 7.917 1.00 97.06 97 GLU A C 1
ATOM 700 O O . GLU A 1 97 ? -9.124 -6.950 6.748 1.00 97.06 97 GLU A O 1
ATOM 705 N N . THR A 1 98 ? -8.131 -7.993 8.449 1.00 98.06 98 THR A N 1
ATOM 706 C CA . THR A 1 98 ? -7.037 -8.472 7.599 1.00 98.06 98 THR A CA 1
ATOM 707 C C . THR A 1 98 ? -7.575 -9.523 6.627 1.00 98.06 98 THR A C 1
ATOM 709 O O . THR A 1 98 ? -8.144 -10.527 7.048 1.00 98.06 98 THR A O 1
ATOM 712 N N . GLY A 1 99 ? -7.311 -9.329 5.337 1.00 98.06 99 GLY A N 1
ATOM 713 C CA . GLY A 1 99 ? -7.804 -10.170 4.248 1.00 98.06 99 GLY A CA 1
ATOM 714 C C . GLY A 1 99 ? -8.941 -9.541 3.443 1.00 98.06 99 GLY A C 1
ATOM 715 O O . GLY A 1 99 ? -9.219 -10.041 2.357 1.00 98.06 99 GLY A O 1
ATOM 716 N N . ASP A 1 100 ? -9.545 -8.452 3.924 1.00 98.12 100 ASP A N 1
ATOM 717 C CA . ASP A 1 100 ? -10.609 -7.758 3.198 1.00 98.12 100 ASP A CA 1
ATOM 718 C C . ASP A 1 100 ? -10.094 -7.099 1.913 1.00 98.12 100 ASP A C 1
ATOM 720 O O . ASP A 1 100 ? -8.945 -6.643 1.839 1.00 98.12 100 ASP A O 1
ATOM 724 N N . GLU A 1 101 ? -10.966 -7.041 0.907 1.00 97.00 101 GLU A N 1
ATOM 725 C CA . GLU A 1 101 ? -10.715 -6.372 -0.368 1.00 97.00 101 GLU A CA 1
ATOM 726 C C . GLU A 1 101 ? -11.150 -4.901 -0.317 1.00 97.00 101 GLU A C 1
ATOM 728 O O . GLU A 1 101 ? -12.207 -4.580 0.233 1.00 97.00 101 GLU A O 1
ATOM 733 N N . VAL A 1 102 ? -10.334 -4.012 -0.894 1.00 93.19 102 VAL A N 1
ATOM 734 C CA . VAL A 1 102 ? -10.545 -2.551 -0.932 1.00 93.19 102 VAL A CA 1
ATOM 735 C C . VAL A 1 102 ? -10.240 -1.948 -2.295 1.00 93.19 102 VAL A C 1
ATOM 737 O O . VAL A 1 102 ? -9.448 -2.555 -3.056 1.00 93.19 102 VAL A O 1
#

Sequence (102 aa):
MSDGSGSPPGIKDAPPLEACRYESGAITYPPHPVGPEGSEPAELVDLSAHTGTVITWTTATATPPGVREPNHLAVVKFEVDGQVVRAIGQLTTGDIETGDEV

pLDDT: mean 87.43, std 18.07, range [33.53, 98.5]

Mean predicted aligned error: 7.19 Å